Protein AF-A0A6J5X9N6-F1 (afdb_monomer_lite)

Structure (mmCIF, N/CA/C/O backbone):
data_AF-A0A6J5X9N6-F1
#
_entry.id   AF-A0A6J5X9N6-F1
#
loop_
_atom_site.group_PDB
_atom_site.id
_atom_site.type_symbol
_atom_site.label_atom_id
_atom_site.label_alt_id
_atom_site.label_comp_id
_atom_site.label_asym_id
_atom_site.label_entity_id
_atom_site.label_seq_id
_atom_site.pdbx_PDB_ins_code
_atom_site.Cartn_x
_atom_site.Cartn_y
_atom_site.Cartn_z
_atom_site.occupancy
_atom_site.B_iso_or_equiv
_atom_site.auth_seq_id
_atom_site.auth_comp_id
_atom_site.auth_asym_id
_atom_site.auth_atom_id
_atom_site.pdbx_PDB_model_num
ATOM 1 N N . MET A 1 1 ? 4.560 -1.427 -26.859 1.00 40.78 1 MET A N 1
ATOM 2 C CA . MET A 1 1 ? 4.901 -1.676 -25.442 1.00 40.78 1 MET A CA 1
ATOM 3 C C . MET A 1 1 ? 4.071 -2.854 -24.977 1.00 40.78 1 MET A C 1
ATOM 5 O O . MET A 1 1 ? 2.856 -2.730 -24.949 1.00 40.78 1 MET A O 1
ATOM 9 N N . ILE A 1 2 ? 4.696 -3.997 -24.699 1.00 50.00 2 ILE A N 1
ATOM 10 C CA . ILE A 1 2 ? 4.013 -5.107 -24.025 1.00 50.00 2 ILE A CA 1
ATOM 11 C C . ILE A 1 2 ? 3.778 -4.633 -22.586 1.00 50.00 2 ILE A C 1
ATOM 13 O O . ILE A 1 2 ? 4.739 -4.270 -21.908 1.00 50.00 2 ILE A O 1
ATOM 17 N N . GLU A 1 3 ? 2.524 -4.535 -22.138 1.00 56.69 3 GLU A N 1
ATOM 18 C CA . GLU A 1 3 ? 2.247 -4.245 -20.728 1.00 56.69 3 GLU A CA 1
ATOM 19 C C . GLU A 1 3 ? 2.831 -5.368 -19.866 1.00 56.69 3 GLU A C 1
ATOM 21 O O . GLU A 1 3 ? 2.562 -6.545 -20.096 1.00 56.69 3 GLU A O 1
ATOM 26 N N . CYS A 1 4 ? 3.641 -5.005 -18.872 1.00 63.31 4 CYS A N 1
ATOM 27 C CA . CYS A 1 4 ? 4.161 -5.952 -17.896 1.00 63.31 4 CYS A CA 1
ATOM 28 C C . CYS A 1 4 ? 2.977 -6.577 -17.125 1.00 63.31 4 CYS A C 1
ATOM 30 O O . CYS A 1 4 ? 2.251 -5.823 -16.466 1.00 63.31 4 CYS A O 1
ATOM 32 N N . PRO A 1 5 ? 2.770 -7.910 -17.160 1.00 75.75 5 PRO A N 1
ATOM 33 C CA . PRO A 1 5 ? 1.640 -8.568 -16.491 1.00 75.75 5 PRO A CA 1
ATOM 34 C C . PRO A 1 5 ? 1.531 -8.201 -15.005 1.00 75.75 5 PRO A C 1
ATOM 36 O O . PRO A 1 5 ? 0.441 -7.934 -14.501 1.00 75.75 5 PRO A O 1
ATOM 39 N N . LEU A 1 6 ? 2.684 -8.036 -14.347 1.00 80.62 6 LEU A N 1
ATOM 40 C CA . LEU A 1 6 ? 2.806 -7.640 -12.943 1.00 80.62 6 LEU A CA 1
ATOM 41 C C . LEU A 1 6 ? 2.155 -6.286 -12.632 1.00 80.62 6 LEU A C 1
ATOM 43 O O . LEU A 1 6 ? 1.617 -6.102 -11.544 1.00 80.62 6 LEU A O 1
ATOM 47 N N . LYS A 1 7 ? 2.185 -5.325 -13.566 1.00 88.00 7 LYS A N 1
ATOM 48 C CA . LYS A 1 7 ? 1.535 -4.017 -13.382 1.00 88.00 7 LYS A CA 1
ATOM 49 C C . LYS A 1 7 ? 0.020 -4.171 -13.347 1.00 88.00 7 LYS A C 1
ATOM 51 O O . LYS A 1 7 ? -0.631 -3.584 -12.485 1.00 88.00 7 LYS A O 1
ATOM 56 N N . ARG A 1 8 ? -0.534 -4.938 -14.291 1.00 89.12 8 ARG A N 1
ATOM 57 C CA . ARG A 1 8 ? -1.980 -5.157 -14.390 1.00 89.12 8 ARG A CA 1
ATOM 58 C C . ARG A 1 8 ? -2.492 -5.893 -13.158 1.00 89.12 8 ARG A C 1
ATOM 60 O O . ARG A 1 8 ? -3.446 -5.437 -12.544 1.00 89.12 8 ARG A O 1
ATOM 67 N N . GLU A 1 9 ? -1.823 -6.978 -12.779 1.00 90.44 9 GLU A N 1
ATOM 68 C CA . GLU A 1 9 ? -2.183 -7.780 -11.606 1.00 90.44 9 GLU A CA 1
ATOM 69 C C . GLU A 1 9 ? -2.085 -6.976 -10.309 1.00 90.44 9 GLU A C 1
ATOM 71 O O . GLU A 1 9 ? -2.996 -7.019 -9.491 1.00 90.44 9 GLU A O 1
ATOM 76 N N . PHE A 1 10 ? -1.029 -6.177 -10.134 1.00 90.88 10 PHE A N 1
ATOM 77 C CA . PHE A 1 10 ? -0.883 -5.342 -8.942 1.00 90.88 10 PHE A CA 1
ATOM 78 C C . PHE A 1 10 ? -2.002 -4.300 -8.806 1.00 90.88 10 PHE A C 1
ATOM 80 O O . PHE A 1 10 ? -2.553 -4.115 -7.718 1.00 90.88 10 PHE A O 1
ATOM 87 N N . LEU A 1 11 ? -2.348 -3.626 -9.905 1.00 92.88 11 LEU A N 1
ATOM 88 C CA . LEU A 1 11 ? -3.437 -2.652 -9.911 1.00 92.88 11 LEU A CA 1
ATOM 89 C C . LEU A 1 11 ? -4.790 -3.320 -9.672 1.00 92.88 11 LEU A C 1
ATOM 91 O O . LEU A 1 11 ? -5.589 -2.803 -8.902 1.00 92.88 11 LEU A O 1
ATOM 95 N N . GLU A 1 12 ? -5.015 -4.494 -10.254 1.00 94.06 12 GLU A N 1
ATOM 96 C CA . GLU A 1 12 ? -6.243 -5.255 -10.037 1.00 94.06 12 GLU A CA 1
ATOM 97 C C . GLU A 1 12 ? -6.388 -5.722 -8.582 1.00 94.06 12 GLU A C 1
ATOM 99 O O . GLU A 1 12 ? -7.443 -5.544 -7.975 1.00 94.06 12 GLU A O 1
ATOM 104 N N . CYS A 1 13 ? -5.314 -6.223 -7.967 1.00 93.00 13 CYS A N 1
ATOM 105 C CA . CYS A 1 13 ? -5.305 -6.530 -6.537 1.00 93.00 13 CYS A CA 1
ATOM 106 C C . CYS A 1 13 ? -5.602 -5.285 -5.691 1.00 93.00 13 CYS A C 1
ATOM 108 O O . CYS A 1 13 ? -6.346 -5.363 -4.717 1.00 93.00 13 CYS A O 1
ATOM 110 N N . THR A 1 14 ? -5.047 -4.128 -6.065 1.00 94.06 14 THR A N 1
ATOM 111 C CA . THR A 1 14 ? -5.302 -2.870 -5.349 1.00 94.06 14 THR A CA 1
ATOM 112 C C . THR A 1 14 ? -6.761 -2.433 -5.484 1.00 94.06 14 THR A C 1
ATOM 114 O O . THR A 1 14 ? -7.351 -2.018 -4.490 1.00 94.06 14 THR A O 1
ATOM 117 N N . ARG A 1 15 ? -7.365 -2.593 -6.669 1.00 95.81 15 ARG A N 1
ATOM 118 C CA . ARG A 1 15 ? -8.793 -2.342 -6.911 1.00 95.81 15 ARG A CA 1
ATOM 119 C C . ARG A 1 15 ? -9.671 -3.194 -6.000 1.00 95.81 15 ARG A C 1
ATOM 121 O O . ARG A 1 15 ? -10.531 -2.653 -5.316 1.00 95.81 15 ARG A O 1
ATOM 128 N N . LEU A 1 16 ? -9.423 -4.504 -5.954 1.00 96.31 16 LEU A N 1
ATOM 129 C CA . LEU A 1 16 ? -10.180 -5.424 -5.099 1.00 96.31 16 LEU A CA 1
ATOM 130 C C . LEU A 1 16 ? -10.048 -5.048 -3.620 1.00 96.31 16 LEU A C 1
ATOM 132 O O . LEU A 1 16 ? -11.036 -5.028 -2.899 1.00 96.31 16 LEU A O 1
ATOM 136 N N . LEU A 1 17 ? -8.848 -4.684 -3.166 1.00 94.50 17 LEU A N 1
ATOM 137 C CA . LEU A 1 17 ? -8.636 -4.231 -1.790 1.00 94.50 17 LEU A CA 1
ATOM 138 C C . LEU A 1 17 ? -9.343 -2.904 -1.485 1.00 94.50 17 LEU A C 1
ATOM 140 O O . LEU A 1 17 ? -9.832 -2.718 -0.375 1.00 94.50 17 LEU A O 1
ATOM 144 N N . GLU A 1 18 ? -9.389 -1.981 -2.443 1.00 95.31 18 GLU A N 1
ATOM 145 C CA . GLU A 1 18 ? -10.111 -0.713 -2.321 1.00 95.31 18 GLU A CA 1
ATOM 146 C C . GLU A 1 18 ? -11.630 -0.921 -2.249 1.00 95.31 18 GLU A C 1
ATOM 148 O O . GLU A 1 18 ? -12.304 -0.278 -1.443 1.00 95.31 18 GLU A O 1
ATOM 153 N N . GLU A 1 19 ? -12.163 -1.849 -3.044 1.00 95.75 19 GLU A N 1
ATOM 154 C CA . GLU A 1 19 ? -13.574 -2.250 -3.015 1.00 95.75 19 GLU A CA 1
ATOM 155 C C . GLU A 1 19 ? -13.935 -2.942 -1.707 1.00 95.75 19 GLU A C 1
ATOM 157 O O . GLU A 1 19 ? -14.907 -2.560 -1.054 1.00 95.75 19 GLU A O 1
ATOM 162 N N . GLU A 1 20 ? -13.108 -3.896 -1.277 1.00 94.12 20 GLU A N 1
ATOM 163 C CA . GLU A 1 20 ? -13.273 -4.562 0.008 1.00 94.12 20 GLU A CA 1
ATOM 164 C C . GLU A 1 20 ? -13.146 -3.583 1.169 1.00 94.12 20 GLU A C 1
ATOM 166 O O . GLU A 1 20 ? -13.837 -3.739 2.172 1.00 94.12 20 GLU A O 1
ATOM 171 N N . LEU A 1 21 ? -12.298 -2.557 1.072 1.00 94.38 21 LEU A N 1
ATOM 172 C CA . LEU A 1 21 ? -12.221 -1.499 2.074 1.00 94.38 21 LEU A CA 1
ATOM 173 C C . LEU A 1 21 ? -13.527 -0.697 2.122 1.00 94.38 21 LEU A C 1
ATOM 175 O O . LEU A 1 21 ? -14.042 -0.442 3.216 1.00 94.38 21 LEU A O 1
ATOM 179 N N . GLY A 1 22 ? -14.071 -0.323 0.963 1.00 93.19 22 GLY A N 1
ATOM 180 C CA . GLY A 1 22 ? -15.262 0.514 0.858 1.00 93.19 22 GLY A CA 1
ATOM 181 C C . GLY A 1 22 ? -15.091 1.809 1.654 1.00 93.19 22 GLY A C 1
ATOM 182 O O . GLY A 1 22 ? -14.118 2.542 1.471 1.00 93.19 22 GLY A O 1
ATOM 183 N N . ASP A 1 23 ? -16.015 2.065 2.580 1.00 92.38 23 ASP A N 1
ATOM 184 C CA . ASP A 1 23 ? -15.956 3.221 3.487 1.00 92.38 23 ASP A CA 1
ATOM 185 C C . ASP A 1 23 ? -15.488 2.845 4.906 1.00 92.38 23 ASP A C 1
ATOM 187 O O . ASP A 1 23 ? -15.533 3.659 5.833 1.00 92.38 23 ASP A O 1
ATOM 191 N N . LYS A 1 24 ? -15.016 1.606 5.103 1.00 91.56 24 LYS A N 1
ATOM 192 C CA . LYS A 1 24 ? -14.523 1.155 6.405 1.00 91.56 24 LYS A CA 1
ATOM 193 C C . LYS A 1 24 ? -13.221 1.888 6.758 1.00 91.56 24 LYS A C 1
ATOM 195 O O . LYS A 1 24 ? -12.377 2.142 5.895 1.00 91.56 24 LYS A O 1
ATOM 200 N N . PRO A 1 25 ? -12.990 2.200 8.045 1.00 89.25 25 PRO A N 1
ATOM 201 C CA . PRO A 1 25 ? -11.726 2.796 8.463 1.00 89.25 25 PRO A CA 1
ATOM 202 C C . PRO A 1 25 ? -10.544 1.827 8.295 1.00 89.25 25 PRO A C 1
ATOM 204 O O . PRO A 1 25 ? -9.430 2.287 8.031 1.00 89.25 25 PRO A O 1
ATOM 207 N N . TYR A 1 26 ? -10.817 0.522 8.419 1.00 90.75 26 TYR A N 1
ATOM 208 C CA . TYR A 1 26 ? -9.902 -0.617 8.333 1.00 90.75 26 TYR A CA 1
ATOM 209 C C . TYR A 1 26 ? -10.630 -1.815 7.684 1.00 90.75 26 TYR A C 1
ATOM 211 O O . TYR A 1 26 ? -11.854 -1.915 7.767 1.00 90.75 26 TYR A O 1
ATOM 219 N N . LEU A 1 27 ? -9.889 -2.718 7.041 1.00 86.88 27 LEU A N 1
ATOM 220 C CA . LEU A 1 27 ? -10.365 -4.017 6.550 1.00 86.88 27 LEU A CA 1
ATOM 221 C C . LEU A 1 27 ? -10.710 -4.948 7.725 1.00 86.88 27 LEU A C 1
ATOM 223 O O . LEU A 1 27 ? -11.691 -5.691 7.656 1.00 86.88 27 LEU A O 1
ATOM 227 N N . GLY A 1 28 ? -9.949 -4.865 8.823 1.00 76.69 28 GLY A N 1
ATOM 228 C CA . GLY A 1 28 ? -10.319 -5.437 10.118 1.00 76.69 28 GLY A CA 1
ATOM 229 C C . GLY A 1 28 ? -11.506 -4.704 10.756 1.00 76.69 28 GLY A C 1
ATOM 230 O O . GLY A 1 28 ? -11.698 -3.512 10.534 1.00 76.69 28 GLY A O 1
ATOM 231 N N . ARG A 1 29 ? -12.320 -5.403 11.564 1.00 70.12 29 ARG A N 1
ATOM 232 C CA . ARG A 1 29 ? -13.530 -4.873 12.235 1.00 70.12 29 ARG A CA 1
ATOM 233 C C . ARG A 1 29 ? -13.219 -3.688 13.180 1.00 70.12 29 ARG A C 1
ATOM 235 O O . ARG A 1 29 ? -13.169 -3.855 14.392 1.00 70.12 29 ARG A O 1
ATOM 242 N N . GLY A 1 30 ? -13.023 -2.490 12.627 1.00 77.94 30 GLY A N 1
ATOM 243 C CA . GLY A 1 30 ? -12.957 -1.203 13.332 1.00 77.94 30 GLY A CA 1
ATOM 244 C C . GLY A 1 30 ? -11.574 -0.722 13.795 1.00 77.94 30 GLY A C 1
ATOM 245 O O . GLY A 1 30 ? -11.444 0.451 14.134 1.00 77.94 30 GLY A O 1
ATOM 246 N N . ASN A 1 31 ? -10.532 -1.558 13.779 1.00 83.38 31 ASN A N 1
ATOM 247 C CA . ASN A 1 31 ? -9.167 -1.162 14.151 1.00 83.38 31 ASN A CA 1
ATOM 248 C C . ASN A 1 31 ? -8.123 -1.910 13.306 1.00 83.38 31 ASN A C 1
ATOM 250 O O . ASN A 1 31 ? -8.469 -2.822 12.556 1.00 83.38 31 ASN A O 1
ATOM 254 N N . LEU A 1 32 ? -6.851 -1.530 13.453 1.00 86.44 32 LEU A N 1
ATOM 255 C CA . LEU A 1 32 ? -5.723 -2.186 12.799 1.00 86.44 32 LEU A CA 1
ATOM 256 C C . LEU A 1 32 ? -5.662 -3.662 13.222 1.00 86.44 32 LEU A C 1
ATOM 258 O O . LEU A 1 32 ? -5.419 -3.962 14.391 1.00 86.44 32 LEU A O 1
ATOM 262 N N . GLY A 1 33 ? -5.938 -4.563 12.282 1.00 88.25 33 GLY A N 1
ATOM 263 C CA . GLY A 1 33 ? -6.017 -5.999 12.504 1.00 88.25 33 GLY A CA 1
ATOM 264 C C . GLY A 1 33 ? -5.015 -6.773 11.656 1.00 8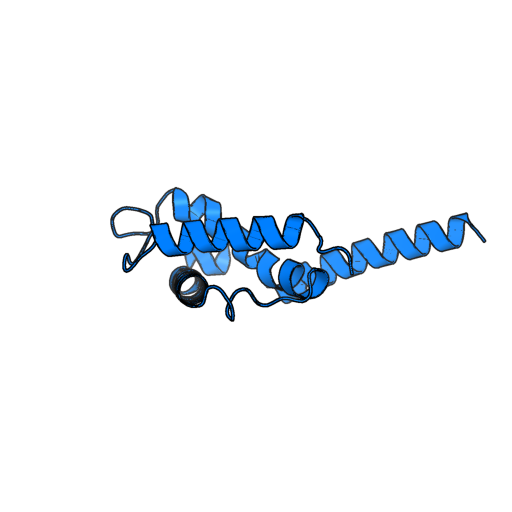8.25 33 GLY A C 1
ATOM 265 O O . GLY A 1 33 ? -4.091 -6.217 11.065 1.00 88.25 33 GLY A O 1
ATOM 266 N N . PHE A 1 34 ? -5.204 -8.089 11.596 1.00 89.75 34 PHE A N 1
ATOM 267 C CA . PHE A 1 34 ? -4.308 -8.996 10.878 1.00 89.75 34 PHE A CA 1
ATOM 268 C C . PHE A 1 34 ? -4.099 -8.599 9.407 1.00 89.75 34 PHE A C 1
ATOM 270 O O . PHE A 1 34 ? -2.970 -8.607 8.921 1.00 89.75 34 PHE A O 1
ATOM 277 N N . VAL A 1 35 ? -5.172 -8.204 8.715 1.00 90.06 35 VAL A N 1
ATOM 278 C CA . VAL A 1 35 ? -5.113 -7.840 7.292 1.00 90.06 35 VAL A CA 1
ATOM 279 C C . VAL A 1 35 ? -4.276 -6.579 7.082 1.00 90.06 35 VAL A C 1
ATOM 281 O O . VAL A 1 35 ? -3.415 -6.561 6.207 1.00 90.06 35 VAL A O 1
ATOM 284 N N . GLU A 1 36 ? -4.457 -5.548 7.911 1.00 90.81 36 GLU A N 1
ATOM 285 C CA . GLU A 1 36 ? -3.620 -4.346 7.872 1.00 90.81 36 GLU A CA 1
ATOM 286 C C . GLU A 1 36 ? -2.152 -4.685 8.119 1.00 90.81 36 GLU A C 1
ATOM 288 O O . GLU A 1 36 ? -1.290 -4.202 7.391 1.00 90.81 36 GLU A O 1
ATOM 293 N N . VAL A 1 37 ? -1.868 -5.514 9.129 1.00 91.25 37 VAL A N 1
ATOM 294 C CA . VAL A 1 37 ? -0.498 -5.915 9.482 1.00 91.25 37 VAL A CA 1
ATOM 295 C C . VAL A 1 37 ? 0.175 -6.660 8.330 1.00 91.25 37 VAL A C 1
ATOM 297 O O . VAL A 1 37 ? 1.357 -6.444 8.086 1.00 91.25 37 VAL A O 1
ATOM 300 N N . ALA A 1 38 ? -0.562 -7.493 7.594 1.00 91.44 38 ALA A N 1
ATOM 301 C CA . ALA A 1 38 ? -0.038 -8.194 6.426 1.00 91.44 38 ALA A CA 1
ATOM 302 C C . ALA A 1 38 ? 0.156 -7.266 5.212 1.00 91.44 38 ALA A C 1
ATOM 304 O O . ALA A 1 38 ? 1.117 -7.416 4.458 1.00 91.44 38 ALA A O 1
ATOM 305 N N . LEU A 1 39 ? -0.745 -6.300 5.016 1.00 91.94 39 LEU A N 1
ATOM 306 C CA . LEU A 1 39 ? -0.810 -5.502 3.792 1.00 91.94 39 LEU A CA 1
ATOM 307 C C . LEU A 1 39 ? 0.031 -4.221 3.850 1.00 91.94 39 LEU A C 1
ATOM 309 O O . LEU A 1 39 ? 0.734 -3.897 2.894 1.00 91.94 39 LEU A O 1
ATOM 313 N N . ILE A 1 40 ? -0.002 -3.489 4.962 1.00 93.19 40 ILE A N 1
ATOM 314 C CA . ILE A 1 40 ? 0.677 -2.196 5.114 1.00 93.19 40 ILE A CA 1
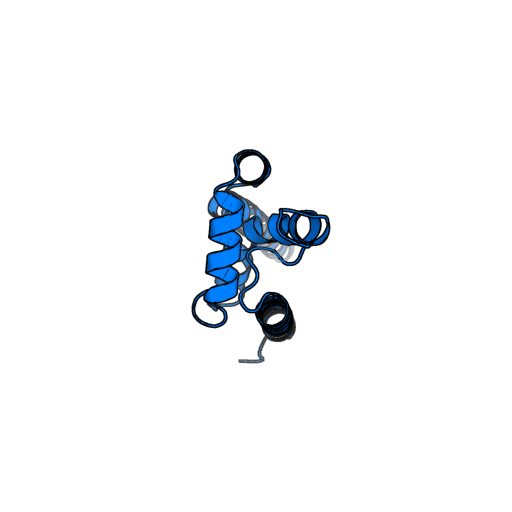ATOM 315 C C . ILE A 1 40 ? 2.200 -2.251 4.912 1.00 93.19 40 ILE A C 1
ATOM 317 O O . ILE A 1 40 ? 2.722 -1.313 4.306 1.00 93.19 40 ILE A O 1
ATOM 321 N N . PRO A 1 41 ? 2.934 -3.319 5.288 1.00 91.94 41 PRO A N 1
ATOM 322 C CA . PRO A 1 41 ? 4.350 -3.468 4.948 1.00 91.94 41 PRO A CA 1
ATOM 323 C C . PRO A 1 41 ? 4.668 -3.234 3.465 1.00 91.94 41 PRO A C 1
ATOM 325 O O . PRO A 1 41 ? 5.701 -2.648 3.127 1.00 91.94 41 PRO A O 1
ATOM 328 N N . THR A 1 42 ? 3.746 -3.619 2.575 1.00 89.62 42 THR A N 1
ATOM 329 C CA . THR A 1 42 ? 3.906 -3.457 1.124 1.00 89.62 42 THR A CA 1
ATOM 330 C C . THR A 1 42 ? 3.944 -1.992 0.683 1.00 89.62 42 THR A C 1
ATOM 332 O O . THR A 1 42 ? 4.550 -1.699 -0.345 1.00 89.62 42 THR A O 1
ATOM 335 N N . TYR A 1 43 ? 3.396 -1.063 1.476 1.00 92.81 43 TYR A N 1
ATOM 336 C CA . TYR A 1 43 ? 3.387 0.373 1.182 1.00 92.81 43 TYR A CA 1
ATOM 337 C C . TYR A 1 43 ? 4.800 0.960 1.044 1.00 92.81 43 TYR A C 1
ATOM 339 O O . TYR A 1 43 ? 5.024 1.818 0.195 1.00 92.81 43 TYR A O 1
ATOM 347 N N . SER A 1 44 ? 5.787 0.447 1.794 1.00 93.56 44 SER A N 1
ATOM 348 C CA . SER A 1 44 ? 7.196 0.870 1.651 1.00 93.56 44 SER A CA 1
ATOM 349 C C . SER A 1 44 ? 7.784 0.604 0.255 1.00 93.56 44 SER A C 1
ATOM 351 O O . SER A 1 44 ? 8.762 1.234 -0.139 1.00 93.56 44 SER A O 1
ATOM 353 N N . TRP A 1 45 ? 7.160 -0.284 -0.523 1.00 92.12 45 TRP A N 1
ATOM 354 C CA . TRP A 1 45 ? 7.584 -0.666 -1.871 1.00 92.12 45 TRP A CA 1
ATOM 355 C C . TRP A 1 45 ? 6.760 -0.004 -2.979 1.00 92.12 45 TRP A C 1
ATOM 357 O O . TRP A 1 45 ? 6.998 -0.275 -4.157 1.00 92.12 45 TRP A O 1
ATOM 367 N N . PHE A 1 46 ? 5.779 0.840 -2.650 1.00 93.44 46 PHE A N 1
ATOM 368 C CA . PHE A 1 46 ? 4.892 1.429 -3.659 1.00 93.44 46 PHE A CA 1
ATOM 369 C C . PHE A 1 46 ? 5.667 2.319 -4.621 1.00 93.44 46 PHE A C 1
ATOM 371 O O . PHE A 1 46 ? 5.598 2.103 -5.829 1.00 93.44 46 PHE A O 1
ATOM 378 N N . TYR A 1 47 ? 6.505 3.209 -4.089 1.00 93.56 47 TYR A N 1
ATOM 379 C CA . TYR A 1 47 ? 7.367 4.064 -4.901 1.00 93.56 47 TYR A CA 1
ATOM 380 C C . TYR A 1 47 ? 8.259 3.277 -5.876 1.00 93.56 47 TYR A C 1
ATOM 382 O O . TYR A 1 47 ? 8.413 3.669 -7.031 1.00 93.56 47 TYR A O 1
ATOM 390 N N . VAL A 1 48 ? 8.793 2.124 -5.453 1.00 92.12 48 VAL A N 1
ATOM 391 C CA . VAL A 1 48 ? 9.564 1.219 -6.323 1.00 92.12 48 VAL A CA 1
ATOM 392 C C . VAL A 1 48 ? 8.719 0.754 -7.502 1.00 92.12 48 VAL A C 1
ATOM 394 O O . VAL A 1 48 ? 9.111 0.911 -8.658 1.00 92.12 48 VAL A O 1
ATOM 397 N N . ARG A 1 49 ? 7.533 0.211 -7.214 1.00 90.06 49 ARG A N 1
ATOM 398 C CA . ARG A 1 49 ? 6.623 -0.327 -8.232 1.00 90.06 49 ARG A CA 1
ATOM 399 C C . ARG A 1 49 ? 6.162 0.756 -9.203 1.00 90.06 49 ARG A C 1
ATOM 401 O O . ARG A 1 49 ? 6.178 0.521 -10.407 1.00 90.06 49 ARG A O 1
ATOM 408 N N . GLU A 1 50 ? 5.807 1.933 -8.699 1.00 92.00 50 GLU A N 1
ATOM 409 C CA . GLU A 1 50 ? 5.372 3.073 -9.511 1.00 92.00 50 GLU A CA 1
ATOM 410 C C . GLU A 1 50 ? 6.478 3.561 -10.456 1.00 92.00 50 GLU A C 1
ATOM 412 O O . GLU A 1 50 ? 6.211 3.807 -11.635 1.00 92.00 50 GLU A O 1
ATOM 417 N N . LYS A 1 51 ? 7.730 3.639 -9.977 1.00 91.56 51 LYS A N 1
ATOM 418 C CA . LYS A 1 51 ? 8.879 4.051 -10.797 1.00 91.56 51 LYS A CA 1
ATOM 419 C C . LYS A 1 51 ? 9.254 3.019 -11.853 1.00 91.56 51 LYS A C 1
ATOM 421 O O . LYS A 1 51 ? 9.371 3.383 -13.019 1.00 91.56 51 LYS A O 1
ATOM 426 N N . PHE A 1 52 ? 9.391 1.746 -11.483 1.00 86.75 52 PHE A N 1
ATOM 427 C CA . PHE A 1 52 ? 9.747 0.696 -12.445 1.00 86.75 52 PHE A CA 1
ATOM 428 C C . PHE A 1 52 ? 8.602 0.356 -13.412 1.00 86.75 52 PHE A C 1
ATOM 430 O O . PHE A 1 52 ? 8.850 -0.008 -14.557 1.00 86.75 52 PHE A O 1
ATOM 437 N N . GLY A 1 53 ? 7.344 0.480 -12.980 1.00 86.44 53 GLY A N 1
ATOM 438 C CA . GLY A 1 53 ? 6.164 0.168 -13.793 1.00 86.44 53 GLY A CA 1
ATOM 439 C C . GLY A 1 53 ? 5.553 1.361 -14.538 1.00 86.44 53 GLY A C 1
ATOM 440 O O . GLY A 1 53 ? 4.570 1.179 -15.268 1.00 86.44 53 GLY A O 1
ATOM 441 N N . ASN A 1 54 ? 6.083 2.571 -14.331 1.00 90.38 54 ASN A N 1
ATOM 442 C CA . ASN A 1 54 ? 5.578 3.828 -14.885 1.00 90.38 54 ASN A CA 1
ATOM 443 C C . ASN A 1 54 ? 4.047 3.967 -14.730 1.00 90.38 54 ASN A C 1
ATOM 445 O O . ASN A 1 54 ? 3.281 3.934 -15.702 1.00 90.38 54 ASN A O 1
ATOM 449 N N . PHE A 1 55 ? 3.579 4.008 -13.482 1.00 91.00 55 PHE A N 1
ATOM 450 C CA . PHE A 1 55 ? 2.172 4.222 -13.133 1.00 91.00 55 PHE A CA 1
ATOM 451 C C . PHE A 1 55 ? 2.041 4.925 -11.782 1.00 91.00 55 PHE A C 1
ATOM 453 O O . PHE A 1 55 ? 3.022 5.063 -11.062 1.00 91.00 55 PHE A O 1
ATOM 460 N N . SER A 1 56 ? 0.821 5.344 -11.443 1.00 93.19 56 SER A N 1
ATOM 461 C CA . SER A 1 56 ? 0.483 5.849 -10.114 1.00 93.19 56 SER A CA 1
ATOM 462 C C . SER A 1 56 ? -0.671 5.040 -9.534 1.00 93.19 56 SER A C 1
ATOM 464 O O . SER A 1 56 ? -1.702 4.869 -10.192 1.00 93.19 56 SER A O 1
ATOM 466 N N . VAL A 1 57 ? -0.487 4.534 -8.316 1.00 93.94 57 VAL A N 1
ATOM 467 C CA . VAL A 1 57 ? -1.548 3.894 -7.538 1.00 93.94 57 VAL A CA 1
ATOM 468 C C . VAL A 1 57 ? -2.555 4.943 -7.097 1.00 93.94 57 VAL A C 1
ATOM 470 O O . VAL A 1 57 ? -3.743 4.722 -7.264 1.00 93.94 57 VAL A O 1
ATOM 473 N N . GLU A 1 58 ? -2.103 6.100 -6.606 1.00 95.31 58 GLU A N 1
ATOM 474 C CA . GLU A 1 58 ? -2.991 7.173 -6.129 1.00 95.31 58 GLU A CA 1
ATOM 475 C C . GLU A 1 58 ? -3.932 7.684 -7.225 1.00 95.31 58 GLU A C 1
ATOM 477 O O . GLU A 1 58 ? -5.108 7.914 -6.961 1.00 95.31 58 GLU A O 1
ATOM 482 N N . ALA A 1 59 ? -3.450 7.783 -8.468 1.00 95.31 59 ALA A N 1
ATOM 483 C CA . ALA A 1 59 ? -4.281 8.195 -9.597 1.00 95.31 59 ALA A CA 1
ATOM 484 C C . ALA A 1 59 ? -5.391 7.186 -9.947 1.00 95.31 59 ALA A C 1
ATOM 486 O O . ALA A 1 59 ? -6.405 7.576 -10.520 1.00 95.31 59 ALA A O 1
ATOM 487 N N . LYS A 1 60 ? -5.197 5.895 -9.646 1.00 94.44 60 LYS A N 1
ATOM 488 C CA . LYS A 1 60 ? -6.152 4.822 -9.973 1.00 94.44 60 LYS A CA 1
ATOM 489 C C . LYS A 1 60 ? -7.018 4.397 -8.787 1.00 94.44 60 LYS A C 1
ATOM 491 O O . LYS A 1 60 ? -8.184 4.080 -8.985 1.00 94.44 60 LYS A O 1
ATOM 496 N N . HIS A 1 61 ? -6.439 4.410 -7.590 1.00 95.81 61 HIS A N 1
ATOM 497 C CA . HIS A 1 61 ? -6.992 3.885 -6.342 1.00 95.81 61 HIS A CA 1
ATOM 498 C C . HIS A 1 61 ? -6.770 4.876 -5.183 1.00 95.81 61 HIS A C 1
ATOM 500 O O . HIS A 1 61 ? -6.003 4.611 -4.245 1.00 95.81 61 HIS A O 1
ATOM 506 N N . PRO A 1 62 ? -7.376 6.078 -5.253 1.00 95.50 62 PRO A N 1
ATOM 507 C CA . PRO A 1 62 ? -7.124 7.149 -4.295 1.00 95.50 62 PRO A CA 1
ATOM 508 C C . PRO A 1 62 ? -7.634 6.831 -2.882 1.00 95.50 62 PRO A C 1
ATOM 510 O O . PRO A 1 62 ? -7.009 7.261 -1.909 1.00 95.50 62 PRO A O 1
ATOM 513 N N . LYS A 1 63 ? -8.727 6.065 -2.725 1.00 95.75 63 LYS A N 1
ATOM 514 C CA . LYS A 1 63 ? -9.226 5.675 -1.394 1.00 95.75 63 LYS A CA 1
ATOM 515 C C . LYS A 1 63 ? -8.264 4.696 -0.733 1.00 95.75 63 LYS A C 1
ATOM 517 O O . LYS A 1 63 ? -8.015 4.810 0.468 1.00 95.75 63 LYS A O 1
ATOM 522 N N . PHE A 1 64 ? -7.672 3.791 -1.512 1.00 95.12 64 PHE A N 1
ATOM 523 C CA . PHE A 1 64 ? -6.652 2.879 -1.006 1.00 95.12 64 PHE A CA 1
ATOM 524 C C . PHE A 1 64 ? -5.429 3.639 -0.474 1.00 95.12 64 PHE A C 1
ATOM 526 O O . PHE A 1 64 ? -4.973 3.385 0.639 1.00 95.12 64 PHE A O 1
ATOM 533 N N . ILE A 1 65 ? -4.936 4.638 -1.213 1.00 95.56 65 ILE A N 1
ATOM 534 C CA . ILE A 1 65 ? -3.818 5.478 -0.752 1.00 95.56 65 ILE A CA 1
ATOM 535 C C . ILE A 1 65 ? -4.200 6.354 0.446 1.00 95.56 65 ILE A C 1
ATOM 537 O O . ILE A 1 65 ? -3.401 6.540 1.365 1.00 95.56 65 ILE A O 1
ATOM 541 N N . ALA A 1 66 ? -5.426 6.873 0.499 1.00 95.31 66 ALA A N 1
ATOM 542 C CA . ALA A 1 66 ? -5.905 7.576 1.686 1.00 95.31 66 ALA A CA 1
ATOM 543 C C . ALA A 1 66 ? -5.907 6.657 2.922 1.00 95.31 66 ALA A C 1
ATOM 545 O O . ALA A 1 66 ? -5.534 7.081 4.019 1.00 95.31 66 ALA A O 1
ATOM 546 N N . TRP A 1 67 ? -6.273 5.386 2.746 1.00 94.94 67 TRP A N 1
ATOM 547 C CA . TRP A 1 67 ? -6.207 4.377 3.798 1.00 94.94 67 TRP A CA 1
ATOM 548 C C . TRP A 1 67 ? -4.772 4.040 4.214 1.00 94.94 67 TRP A C 1
ATOM 550 O O . TRP A 1 67 ? -4.504 4.023 5.416 1.00 94.94 67 TRP A O 1
ATOM 560 N N . THR A 1 68 ? -3.825 3.868 3.282 1.00 94.50 68 THR A N 1
ATOM 561 C CA . THR A 1 68 ? -2.417 3.639 3.662 1.00 94.50 68 THR A CA 1
ATOM 562 C C . THR A 1 68 ? -1.876 4.821 4.466 1.00 94.50 68 THR A C 1
ATOM 564 O O . THR A 1 68 ? -1.323 4.619 5.547 1.00 94.50 68 THR A O 1
ATOM 567 N N . LYS A 1 69 ? -2.124 6.061 4.018 1.00 93.69 69 LYS A N 1
ATOM 568 C CA . LYS A 1 69 ? -1.761 7.295 4.740 1.00 93.69 69 LYS A CA 1
ATOM 569 C C .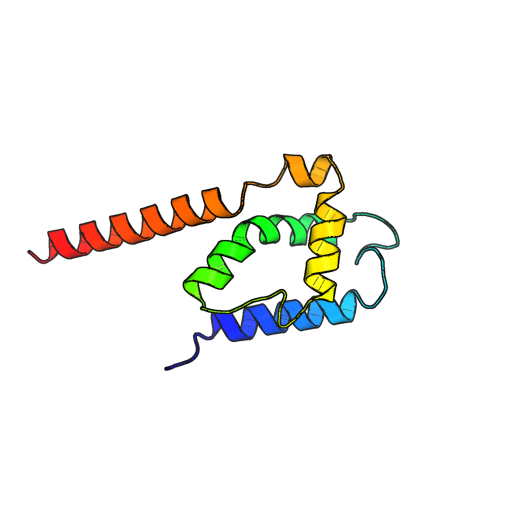 LYS A 1 69 ? -2.385 7.344 6.141 1.00 93.69 69 LYS A C 1
ATOM 571 O O . LYS A 1 69 ? -1.704 7.714 7.094 1.00 93.69 69 LYS A O 1
ATOM 576 N N . ARG A 1 70 ? -3.643 6.917 6.300 1.00 93.62 70 ARG A N 1
ATOM 577 C CA . ARG A 1 70 ? -4.303 6.795 7.612 1.00 93.62 70 ARG A CA 1
ATOM 578 C C . ARG A 1 70 ? -3.625 5.754 8.506 1.00 93.62 70 ARG A C 1
ATOM 580 O O . ARG A 1 70 ? -3.416 6.016 9.687 1.00 93.62 70 ARG A O 1
ATOM 587 N N . CYS A 1 71 ? -3.251 4.590 7.975 1.00 93.69 71 CYS A N 1
ATOM 588 C CA . CYS A 1 71 ? -2.486 3.593 8.727 1.00 93.69 71 CYS A CA 1
ATOM 589 C C . CYS A 1 71 ? -1.128 4.142 9.187 1.00 93.69 71 CYS A C 1
ATOM 591 O O . CYS A 1 71 ? -0.749 3.909 10.331 1.00 93.69 71 CYS A O 1
ATOM 593 N N . MET A 1 72 ? -0.449 4.939 8.353 1.00 93.00 72 MET A N 1
ATOM 594 C CA . MET A 1 72 ? 0.834 5.576 8.691 1.00 93.00 72 MET A CA 1
ATOM 595 C C . MET A 1 72 ? 0.756 6.581 9.846 1.00 93.00 72 MET A C 1
ATOM 597 O O . MET A 1 72 ? 1.782 6.889 10.445 1.00 93.00 72 MET A O 1
ATOM 601 N N . GLN A 1 73 ? -0.430 7.091 10.190 1.00 93.12 73 GLN A N 1
ATOM 602 C CA . GLN A 1 73 ? -0.595 7.972 11.354 1.00 93.12 73 GLN A CA 1
ATOM 603 C C . GLN A 1 73 ? -0.419 7.228 12.687 1.00 93.12 73 GLN A C 1
ATOM 605 O O . GLN A 1 73 ? -0.237 7.864 13.723 1.00 93.12 73 GLN A O 1
ATOM 610 N N . LYS A 1 74 ? -0.467 5.889 12.691 1.00 92.06 74 LYS A N 1
ATOM 611 C CA . LYS A 1 74 ? -0.159 5.085 13.878 1.00 92.06 74 LYS A CA 1
ATOM 612 C C . LYS A 1 74 ? 1.352 4.977 14.050 1.00 92.06 74 LYS A C 1
ATOM 614 O O . LYS A 1 74 ? 2.042 4.492 13.158 1.00 92.06 74 LYS A O 1
ATOM 619 N N . GLU A 1 75 ? 1.847 5.353 15.228 1.00 94.00 75 GLU A N 1
ATOM 620 C CA . GLU A 1 75 ? 3.282 5.329 15.543 1.00 94.00 75 GLU A CA 1
ATOM 621 C C . GLU A 1 75 ? 3.905 3.937 15.342 1.00 94.00 75 GLU A C 1
ATOM 623 O O . GLU A 1 75 ? 4.993 3.812 14.786 1.00 94.00 75 GLU A O 1
ATOM 628 N N . SER A 1 76 ? 3.192 2.875 15.732 1.00 92.38 76 SER A N 1
ATOM 629 C CA . SER A 1 76 ? 3.660 1.499 15.538 1.00 92.38 76 SER A CA 1
ATOM 630 C C . SER A 1 76 ? 3.876 1.153 14.065 1.00 92.38 76 SER A C 1
ATOM 632 O O . SER A 1 76 ? 4.8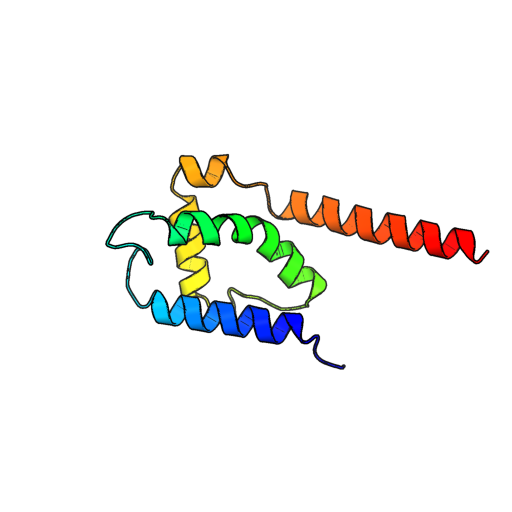18 0.448 13.735 1.00 92.38 76 SER A O 1
ATOM 634 N N . VAL A 1 77 ? 3.039 1.676 13.170 1.00 92.50 77 VAL A N 1
ATOM 635 C CA . VAL A 1 77 ? 3.145 1.437 11.729 1.00 92.50 77 VAL A CA 1
ATOM 636 C C . VAL A 1 77 ? 4.290 2.248 11.135 1.00 92.50 77 VAL A C 1
ATOM 638 O O . VAL A 1 77 ? 5.132 1.695 10.427 1.00 92.50 77 VAL A O 1
ATOM 641 N N . SER A 1 78 ? 4.344 3.550 11.427 1.00 93.25 78 SER A N 1
ATOM 642 C CA . SER A 1 78 ? 5.353 4.438 10.844 1.00 93.25 78 SER A CA 1
ATOM 643 C C . SER A 1 78 ? 6.773 4.067 11.260 1.00 93.25 78 SER A C 1
ATOM 645 O O . SER A 1 78 ? 7.684 4.176 10.445 1.00 93.25 78 SER A O 1
ATOM 647 N N . ARG A 1 79 ? 6.967 3.563 12.485 1.00 93.62 79 ARG A N 1
ATOM 648 C CA . ARG A 1 79 ? 8.278 3.106 12.974 1.00 93.62 79 ARG A CA 1
ATOM 649 C C . ARG A 1 79 ? 8.716 1.754 12.410 1.00 93.62 79 ARG A C 1
ATOM 651 O O . ARG A 1 79 ? 9.912 1.476 12.405 1.00 93.62 79 ARG A O 1
ATOM 658 N N . SER A 1 80 ? 7.787 0.916 11.953 1.00 92.00 80 SER A N 1
ATOM 659 C CA . SER A 1 80 ? 8.098 -0.411 11.399 1.00 92.00 80 SER A CA 1
ATOM 660 C C . SER A 1 80 ? 8.412 -0.401 9.903 1.00 92.00 80 SER A C 1
ATOM 662 O O . SER A 1 80 ? 8.892 -1.402 9.372 1.00 92.00 80 SER A O 1
ATOM 664 N N . LEU A 1 81 ? 8.130 0.700 9.208 1.00 92.56 81 LEU A N 1
ATOM 665 C CA . LEU A 1 81 ? 8.266 0.807 7.761 1.00 92.56 81 LEU A CA 1
ATOM 666 C C . LEU A 1 81 ? 9.521 1.578 7.361 1.00 92.56 81 LEU A C 1
ATOM 668 O O . LEU A 1 81 ? 9.839 2.627 7.915 1.00 92.56 81 LEU A O 1
ATOM 672 N N . HIS A 1 82 ? 10.205 1.074 6.339 1.00 91.75 82 HIS A N 1
ATOM 673 C CA . HIS A 1 82 ? 11.314 1.784 5.714 1.00 91.75 82 HIS A CA 1
ATOM 674 C C . HIS A 1 82 ? 10.802 2.951 4.861 1.00 91.75 82 HIS A C 1
ATOM 676 O O . HIS A 1 82 ? 9.720 2.879 4.273 1.00 91.75 82 HIS A O 1
ATOM 682 N N . ASP A 1 83 ? 11.613 4.005 4.753 1.00 93.12 83 ASP A N 1
ATOM 683 C CA . ASP A 1 83 ? 11.355 5.105 3.825 1.00 93.12 83 ASP A CA 1
ATOM 684 C C . ASP A 1 83 ? 11.323 4.604 2.372 1.00 93.12 83 ASP A C 1
ATOM 686 O O . ASP A 1 83 ? 12.213 3.879 1.922 1.00 93.12 83 ASP A O 1
ATOM 690 N N . GLN A 1 84 ? 10.302 5.021 1.626 1.00 94.56 84 GLN A N 1
ATOM 691 C CA . GLN A 1 84 ? 10.057 4.544 0.267 1.00 94.56 84 GLN A CA 1
ATOM 692 C C . GLN A 1 84 ? 11.183 4.904 -0.715 1.00 94.56 84 GLN A C 1
ATOM 694 O O . GLN A 1 84 ? 11.496 4.112 -1.608 1.00 94.56 84 GLN A O 1
ATOM 699 N N . LYS A 1 85 ? 11.813 6.080 -0.565 1.00 93.62 85 LYS A N 1
ATOM 700 C CA . LYS A 1 85 ? 12.929 6.481 -1.432 1.00 93.62 85 LYS A CA 1
ATOM 701 C C . LYS A 1 85 ? 14.161 5.646 -1.131 1.00 93.62 85 LYS A C 1
ATOM 703 O O . LYS A 1 85 ? 14.789 5.165 -2.066 1.00 93.62 85 LYS A O 1
ATOM 708 N N . ARG A 1 86 ? 14.446 5.389 0.146 1.00 93.00 86 ARG A N 1
ATOM 709 C CA . ARG A 1 86 ? 15.563 4.525 0.549 1.00 93.00 86 ARG A CA 1
ATOM 710 C C . ARG A 1 86 ? 15.420 3.097 0.012 1.00 93.00 86 ARG A C 1
ATOM 712 O O . ARG A 1 86 ? 16.407 2.504 -0.429 1.00 93.00 86 ARG A O 1
ATOM 719 N N . VAL A 1 87 ? 14.204 2.542 0.025 1.00 93.62 87 VAL A N 1
ATOM 720 C CA . VAL A 1 87 ? 13.927 1.228 -0.585 1.00 93.62 87 VAL A CA 1
ATOM 721 C C . VAL A 1 87 ? 14.194 1.279 -2.093 1.00 93.62 87 VAL A C 1
ATOM 723 O O . VAL A 1 87 ? 14.887 0.412 -2.619 1.00 93.62 87 VAL A O 1
ATOM 726 N N . TYR A 1 88 ? 13.732 2.325 -2.784 1.00 93.06 88 TYR A N 1
ATOM 727 C CA . TYR A 1 88 ? 14.005 2.509 -4.212 1.00 93.06 88 TYR A CA 1
ATOM 728 C C . TYR A 1 88 ? 15.482 2.658 -4.547 1.00 93.06 88 TYR A C 1
ATOM 730 O O . TYR A 1 88 ? 15.947 1.988 -5.462 1.00 93.06 88 TYR A O 1
ATOM 738 N N . GLU A 1 89 ? 16.226 3.478 -3.812 1.00 92.31 89 GLU A N 1
ATOM 739 C CA . GLU A 1 89 ? 17.669 3.635 -4.003 1.00 92.31 89 GLU A CA 1
ATOM 740 C C . GLU A 1 89 ? 18.393 2.294 -3.848 1.00 92.31 89 GLU A C 1
ATOM 742 O O . GLU A 1 89 ? 19.231 1.948 -4.678 1.00 92.31 89 GLU A O 1
ATOM 747 N N . SER A 1 90 ? 18.002 1.496 -2.849 1.00 88.25 90 SER A N 1
ATOM 748 C CA . SER A 1 90 ? 18.562 0.158 -2.627 1.00 88.25 90 SER A CA 1
ATOM 749 C C . SER A 1 90 ? 18.268 -0.791 -3.798 1.00 88.25 90 SER A C 1
ATOM 751 O O . SER A 1 90 ? 19.164 -1.494 -4.264 1.00 88.25 90 SER A O 1
ATOM 753 N N . CYS A 1 91 ? 17.036 -0.788 -4.321 1.00 86.44 91 CYS A N 1
ATOM 754 C CA . CYS A 1 91 ? 16.664 -1.595 -5.487 1.00 86.44 91 CYS A CA 1
ATOM 755 C C . CYS A 1 91 ? 17.364 -1.134 -6.769 1.00 86.44 91 CYS A C 1
ATOM 757 O O . CYS A 1 91 ? 17.898 -1.958 -7.506 1.00 86.44 91 CYS A O 1
ATOM 759 N N . ALA A 1 92 ? 17.375 0.172 -7.035 1.00 86.44 92 ALA A N 1
ATOM 760 C CA . ALA A 1 92 ? 18.004 0.748 -8.217 1.00 86.44 92 ALA A CA 1
ATOM 761 C C . ALA A 1 92 ? 19.514 0.486 -8.223 1.00 86.44 92 ALA A C 1
ATOM 763 O O . ALA A 1 92 ? 20.071 0.137 -9.261 1.00 86.44 92 ALA A O 1
ATOM 764 N N . PHE A 1 93 ? 20.169 0.583 -7.063 1.00 82.19 93 PHE A N 1
ATOM 765 C CA . PHE A 1 93 ? 21.578 0.237 -6.917 1.00 82.19 93 PHE A CA 1
ATOM 766 C C . PHE A 1 93 ? 21.841 -1.244 -7.209 1.00 82.19 93 PHE A C 1
ATOM 768 O O . PHE A 1 93 ? 22.750 -1.548 -7.975 1.00 82.19 93 PHE A O 1
ATOM 775 N N . GLY A 1 94 ? 21.029 -2.158 -6.666 1.00 78.81 94 GLY A N 1
ATOM 776 C CA . GLY A 1 94 ? 21.157 -3.595 -6.938 1.00 78.81 94 GLY A CA 1
ATOM 777 C C . GLY A 1 94 ? 21.006 -3.932 -8.423 1.00 78.81 94 GLY A C 1
ATOM 778 O O . GLY A 1 94 ? 21.850 -4.625 -8.985 1.00 78.81 94 GLY A O 1
ATOM 779 N N . VAL A 1 95 ? 19.990 -3.360 -9.076 1.00 77.06 95 VAL A N 1
ATOM 780 C CA . VAL A 1 95 ? 19.765 -3.520 -10.520 1.00 77.0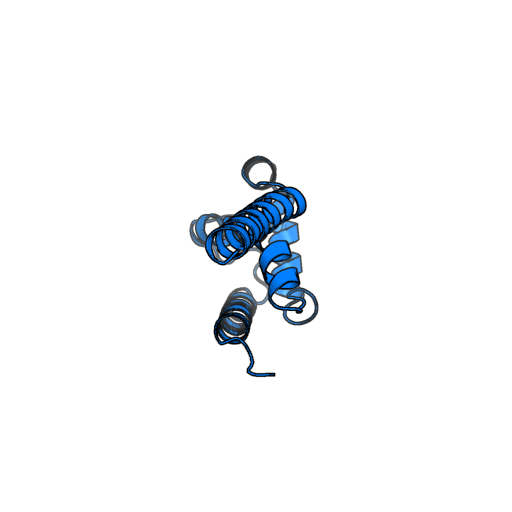6 95 VAL A CA 1
ATOM 781 C C . VAL A 1 95 ? 20.955 -2.978 -11.318 1.00 77.06 95 VAL A C 1
ATOM 783 O O . VAL A 1 95 ? 21.486 -3.683 -12.171 1.00 77.06 95 VAL A O 1
ATOM 786 N N . ASN A 1 96 ? 21.431 -1.767 -11.014 1.00 77.12 96 ASN A N 1
ATOM 787 C CA . ASN A 1 96 ? 22.578 -1.167 -11.705 1.00 77.12 96 ASN A CA 1
ATOM 788 C C . ASN A 1 96 ? 23.868 -1.976 -11.514 1.00 77.12 96 ASN A C 1
ATOM 790 O O . ASN A 1 96 ? 24.627 -2.142 -12.464 1.00 77.12 96 ASN A O 1
ATOM 794 N N . LEU A 1 97 ? 24.115 -2.503 -10.312 1.00 73.75 97 LEU A N 1
ATOM 795 C CA . LEU A 1 97 ? 25.279 -3.346 -10.044 1.00 73.75 97 LEU A CA 1
ATOM 796 C C . LEU A 1 97 ? 25.244 -4.654 -10.835 1.00 73.75 97 LEU A C 1
ATOM 798 O O . LEU A 1 97 ? 26.275 -5.057 -11.373 1.00 73.75 97 LEU A O 1
ATOM 802 N N . GLU A 1 98 ? 24.090 -5.319 -10.910 1.00 74.38 98 GLU A N 1
ATOM 803 C CA . GLU A 1 98 ? 23.945 -6.520 -11.734 1.00 74.38 98 GLU A CA 1
ATOM 804 C C . GLU A 1 98 ? 24.150 -6.200 -13.215 1.00 74.38 98 GLU A C 1
ATOM 806 O O . GLU A 1 98 ? 24.916 -6.900 -13.871 1.00 74.38 98 GLU A O 1
ATOM 811 N N . TRP A 1 99 ? 23.568 -5.112 -13.730 1.00 65.75 99 TRP A N 1
ATOM 812 C CA . TRP A 1 99 ? 23.797 -4.663 -15.108 1.00 65.75 99 TRP A CA 1
ATOM 813 C C . TRP A 1 99 ? 25.270 -4.399 -15.399 1.00 65.75 99 TRP A C 1
ATOM 815 O O . TRP A 1 99 ? 25.809 -4.957 -16.350 1.00 65.75 99 TRP A O 1
ATOM 825 N N . SER A 1 100 ? 25.955 -3.636 -14.547 1.00 72.69 100 SER A N 1
ATOM 826 C CA . SER A 1 100 ? 27.391 -3.391 -14.700 1.00 72.69 100 SER A CA 1
ATOM 827 C C . SER A 1 100 ? 28.219 -4.674 -14.597 1.00 72.69 100 SER A C 1
ATOM 829 O O . SER A 1 100 ? 29.290 -4.768 -15.195 1.00 72.69 100 SER A O 1
ATOM 831 N N . ARG A 1 101 ? 27.758 -5.678 -13.839 1.00 78.50 101 ARG A N 1
ATOM 832 C CA . ARG A 1 101 ? 28.400 -6.996 -13.771 1.00 78.50 101 ARG A CA 1
ATOM 833 C C . ARG A 1 101 ? 28.205 -7.786 -15.067 1.00 78.50 101 ARG A C 1
ATOM 835 O O . ARG A 1 101 ? 29.155 -8.428 -15.506 1.00 78.50 101 ARG A O 1
ATOM 842 N N . TRP A 1 102 ? 27.023 -7.721 -15.677 1.00 72.75 102 TRP A N 1
ATOM 843 C CA . TRP A 1 102 ? 26.738 -8.338 -16.975 1.00 72.75 102 TRP A CA 1
ATOM 844 C C . TRP A 1 102 ? 27.479 -7.654 -18.125 1.00 72.75 102 TRP A C 1
ATOM 846 O O . TRP A 1 102 ? 28.060 -8.349 -18.951 1.00 72.75 102 TRP A O 1
ATOM 856 N N . GLU A 1 103 ? 27.543 -6.321 -18.142 1.00 73.00 103 GLU A N 1
ATOM 857 C CA . GLU A 1 103 ? 28.332 -5.569 -19.126 1.00 73.00 103 GLU A CA 1
ATOM 858 C C . GLU A 1 103 ? 29.808 -5.968 -19.067 1.00 73.00 103 GLU A C 1
ATOM 860 O O . GLU A 1 103 ? 30.382 -6.336 -20.084 1.00 73.00 103 GLU A O 1
ATOM 865 N N . LYS A 1 104 ? 30.396 -5.999 -17.863 1.00 79.75 104 LYS A N 1
ATOM 866 C CA . LYS A 1 104 ? 31.799 -6.395 -17.666 1.00 79.75 104 LYS A CA 1
ATOM 867 C C . LYS A 1 104 ? 32.101 -7.844 -18.017 1.00 79.75 104 LYS A C 1
ATOM 869 O O . LYS A 1 104 ? 33.253 -8.169 -18.259 1.00 79.75 104 LYS A O 1
ATOM 874 N N . ALA A 1 105 ? 31.119 -8.735 -17.953 1.00 75.25 105 ALA A N 1
ATOM 875 C CA . ALA A 1 105 ? 31.347 -10.135 -18.274 1.00 75.25 105 ALA A CA 1
ATOM 876 C C . ALA A 1 105 ? 31.367 -10.373 -19.801 1.00 75.25 105 ALA A C 1
ATOM 878 O O . ALA A 1 105 ? 31.835 -11.418 -20.246 1.00 75.25 105 ALA A O 1
ATOM 879 N N . TRP A 1 106 ? 30.808 -9.439 -20.583 1.00 49.69 106 TRP A N 1
ATOM 880 C CA . TRP A 1 106 ? 30.652 -9.515 -22.041 1.00 49.69 106 TRP A CA 1
ATOM 881 C C . TRP A 1 106 ? 31.558 -8.506 -22.784 1.00 49.69 106 TRP A C 1
ATOM 883 O O . TRP A 1 106 ? 31.442 -8.357 -24.002 1.00 49.69 106 TRP A O 1
ATOM 893 N N . THR A 1 107 ? 32.475 -7.850 -22.064 1.00 54.66 107 THR A N 1
ATOM 894 C CA . THR A 1 107 ? 33.597 -7.038 -22.574 1.00 54.66 107 THR A CA 1
ATOM 895 C C . THR A 1 107 ? 34.919 -7.649 -22.146 1.00 54.66 107 THR A C 1
ATOM 897 O O . THR A 1 107 ? 35.827 -7.746 -22.996 1.00 54.66 107 THR A O 1
#

Foldseek 3Di:
DPQDVVLVVVLVVLVVVLVCCPVALDNPDNDCDPVNVVPLLCVLQQLVCCVVNVHDSCVRRVSSVVSSVSVCVDPVSVVVHDHSVVVNVVVVVVVVVVVVVVVVVVD

Secondary structure (DSSP, 8-state):
-PPPHHHHHHHHHHHHHHHHHTT-S-SSSSSS-HHHHHHGGGGGGHHHHHHHHT--HHHH-HHHHHHHHHHHTSHHHHHHSPPHHHHHHHHHHHHHHHHHHHHHH--

InterPro d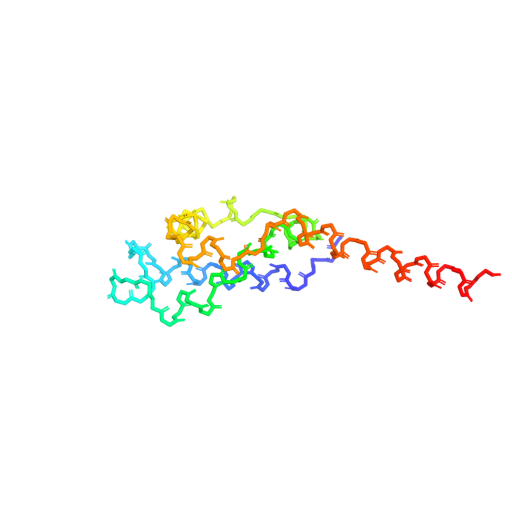omains:
  IPR010987 Glutathione S-transferase, C-terminal-like [PS50405] (1-93)
  IPR036282 Glutathione S-transferase, C-terminal domain superfamily [SSF47616] (7-90)
  IPR045074 Glutathione S-transferases Tau, C-terminal alpha-helical domain, plant [cd03185] (7-89)

Organism: Prunus armeniaca (NCBI:txid36596)

pLDDT: mean 87.23, std 10.97, range [40.78, 96.31]

Radius of gyration: 16.58 Å; chains: 1; bounding box: 50×18×41 Å

Sequence (107 aa):
MIECPLKREFLECTRLLEEELGDKPYLGRGNLGFVEVALIPTYSWFYVREKFGNFSVEAKHPKFIAWTKRCMQKESVSRSLHDQKRVYESCAFGVNLEWSRWEKAWT